Protein AF-A0A441UQX4-F1 (afdb_monomer_lite)

Secondary structure (DSSP, 8-state):
-EEEEETTEEEEE-TT--B-GGG-HHHHHHHHTSS-SEEEEEEEEE-B-TTS-B-HHHHHHHHSTT--GGG-EEEEEEEEEETTEE-TTS-SSPP-

Foldseek 3Di:
DKWKDAQLFIFDADPVGDTCCVLQVQVSVVVSPDPFNIWIWDWDKFAADPVRDTDPVLSVQQSDDVHVSNRIDTDTDATQDTNHDGCVPPDRDDDD

Sequence (96 aa):
MGVYLDKGKVKVLTRNLHDWTDRFPTIVKAVAELDAVGAMIDGEAFVADEKGLSHFSSLQQALGRGGRRHDIMLAVLDLLKFNGEDLRDRPLMADL

Radius of gyration: 14.22 Å; chains: 1; bounding box: 38×27×37 Å

pLDDT: mean 95.39, std 5.41, range [55.09, 98.69]

Structure (mmCIF, N/CA/C/O backbone):
data_AF-A0A441UQX4-F1
#
_entry.id   AF-A0A441UQX4-F1
#
loop_
_atom_site.group_PDB
_atom_site.id
_atom_site.type_symbol
_atom_site.label_atom_id
_atom_site.label_alt_id
_atom_site.label_comp_id
_atom_site.lab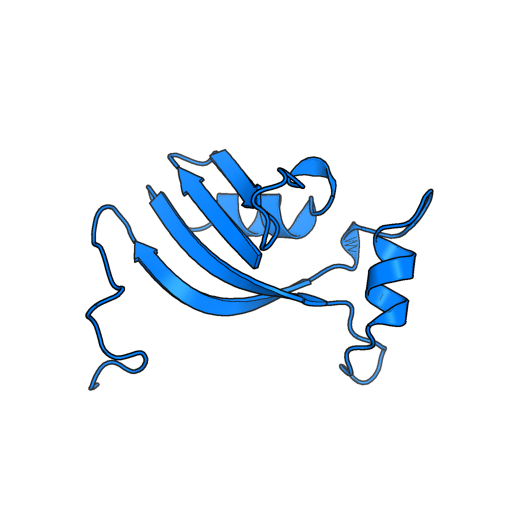el_asym_id
_atom_site.label_entity_id
_atom_site.label_seq_id
_atom_site.pdbx_PDB_ins_code
_atom_site.Cartn_x
_atom_site.Cartn_y
_atom_site.Cartn_z
_atom_site.occupancy
_atom_site.B_iso_or_equiv
_atom_site.auth_seq_id
_atom_site.auth_comp_id
_atom_site.auth_asym_id
_atom_site.auth_atom_id
_atom_site.pdbx_PDB_model_num
ATOM 1 N N . MET A 1 1 ? 2.854 -6.119 1.066 1.00 93.44 1 MET A N 1
ATOM 2 C CA . MET A 1 1 ? 3.201 -4.677 0.984 1.00 93.44 1 MET A CA 1
ATOM 3 C C . MET A 1 1 ? 2.069 -3.924 1.639 1.00 93.44 1 MET A C 1
ATOM 5 O O . MET A 1 1 ? 0.931 -4.138 1.253 1.00 93.44 1 MET A O 1
ATOM 9 N N . GLY A 1 2 ? 2.368 -3.072 2.620 1.00 98.06 2 GLY A N 1
ATOM 10 C CA . GLY A 1 2 ? 1.328 -2.351 3.350 1.00 98.06 2 GLY A CA 1
ATOM 11 C C . GLY A 1 2 ? 0.915 -1.084 2.612 1.00 98.06 2 GLY A C 1
ATOM 12 O O . GLY A 1 2 ? 1.769 -0.249 2.312 1.00 98.06 2 GLY A O 1
ATOM 13 N N . VAL A 1 3 ? -0.378 -0.919 2.348 1.00 98.62 3 VAL A N 1
ATOM 14 C CA . VAL A 1 3 ? -0.950 0.316 1.807 1.00 98.62 3 VAL A CA 1
ATOM 15 C C . VAL A 1 3 ? -1.897 0.919 2.833 1.00 98.62 3 VAL A C 1
ATOM 17 O O . VAL A 1 3 ? -2.809 0.261 3.325 1.00 98.62 3 VAL A O 1
ATOM 20 N N . TYR A 1 4 ? -1.652 2.176 3.179 1.00 98.50 4 TYR A N 1
ATOM 21 C CA . TYR A 1 4 ? -2.328 2.869 4.267 1.00 98.50 4 TYR A CA 1
ATOM 22 C C . TYR A 1 4 ? -3.060 4.069 3.701 1.00 98.50 4 TYR A C 1
ATOM 24 O O . TYR A 1 4 ? -2.420 4.938 3.114 1.00 98.50 4 TYR A O 1
ATOM 32 N N . LEU A 1 5 ? -4.370 4.119 3.902 1.00 98.69 5 LEU A N 1
ATOM 33 C CA . LEU A 1 5 ? -5.214 5.265 3.595 1.00 98.69 5 LEU A CA 1
ATOM 34 C C . LEU A 1 5 ? -5.584 5.970 4.900 1.00 98.69 5 LEU A C 1
ATOM 36 O O . LEU A 1 5 ? -6.057 5.330 5.838 1.00 98.69 5 LEU A O 1
ATOM 40 N N . ASP A 1 6 ? -5.405 7.285 4.936 1.00 98.06 6 ASP A N 1
ATOM 41 C CA . ASP A 1 6 ? -5.916 8.165 5.987 1.00 98.06 6 ASP A CA 1
ATOM 42 C C . ASP A 1 6 ? -6.401 9.470 5.352 1.00 98.06 6 ASP A C 1
ATOM 44 O O . ASP A 1 6 ? -5.605 10.261 4.841 1.00 98.06 6 ASP A O 1
ATOM 48 N N . LYS A 1 7 ? -7.720 9.686 5.349 1.00 96.19 7 LYS A N 1
ATOM 49 C CA . LYS A 1 7 ? -8.380 10.910 4.861 1.00 96.19 7 LYS A CA 1
ATOM 50 C C . LYS A 1 7 ? -7.884 11.341 3.473 1.00 96.19 7 LYS A C 1
ATOM 52 O O . LYS A 1 7 ? -7.461 12.481 3.277 1.00 96.19 7 LYS A O 1
ATOM 57 N N . GLY A 1 8 ? -7.883 10.403 2.524 1.00 95.12 8 GLY A N 1
ATOM 58 C CA . GLY A 1 8 ? -7.442 10.625 1.141 1.00 95.12 8 GLY A CA 1
ATOM 59 C C . GLY A 1 8 ? -5.922 10.659 0.936 1.00 95.12 8 GLY A C 1
ATOM 60 O O . GLY A 1 8 ? -5.463 10.777 -0.198 1.00 95.12 8 GLY A O 1
ATOM 61 N N . LYS A 1 9 ? -5.112 10.547 1.998 1.00 97.94 9 LYS A N 1
ATOM 62 C CA . LYS A 1 9 ? -3.652 10.422 1.891 1.00 97.94 9 LYS A CA 1
ATOM 63 C C . LYS A 1 9 ? -3.261 8.957 1.916 1.00 97.94 9 LYS A C 1
ATOM 65 O O . LYS A 1 9 ? -3.655 8.231 2.825 1.00 97.94 9 LYS A O 1
ATOM 70 N N . VAL A 1 10 ? -2.442 8.550 0.951 1.00 98.69 10 VAL A N 1
ATOM 71 C CA . VAL A 1 10 ? -1.978 7.168 0.830 1.00 98.69 10 VAL A CA 1
ATOM 72 C C . VAL A 1 10 ? -0.486 7.077 1.111 1.00 98.69 10 VAL A C 1
ATOM 74 O O . VAL A 1 10 ? 0.289 7.904 0.633 1.00 98.69 10 VAL A O 1
ATOM 77 N N . LYS A 1 11 ? -0.086 6.049 1.862 1.00 98.56 11 LYS A N 1
ATOM 78 C CA . LYS A 1 11 ? 1.305 5.603 1.972 1.00 98.56 11 LYS A CA 1
ATOM 79 C C . LYS A 1 11 ? 1.447 4.164 1.521 1.00 98.56 11 LYS A C 1
ATOM 81 O O . LYS A 1 11 ? 0.604 3.332 1.845 1.00 98.56 11 LYS A O 1
ATOM 86 N N . VAL A 1 12 ? 2.548 3.866 0.843 1.00 98.62 12 VAL A N 1
ATOM 87 C CA . VAL A 1 12 ? 2.915 2.502 0.451 1.00 98.62 12 VAL A CA 1
ATOM 88 C C . VAL A 1 12 ? 4.222 2.132 1.138 1.00 98.62 12 VAL A C 1
ATOM 90 O O . VAL A 1 12 ? 5.262 2.726 0.857 1.00 98.62 12 VAL A O 1
ATOM 93 N N . LEU A 1 13 ? 4.178 1.158 2.046 1.00 98.44 13 LEU A N 1
ATOM 94 C CA . LEU A 1 13 ? 5.330 0.715 2.823 1.00 98.44 13 LEU A CA 1
ATOM 95 C C . LEU A 1 13 ? 5.748 -0.701 2.430 1.00 98.44 13 LEU A C 1
ATOM 97 O O . LEU A 1 13 ? 4.942 -1.635 2.383 1.00 98.44 13 LEU A O 1
ATOM 101 N N . THR A 1 14 ? 7.047 -0.880 2.204 1.00 95.75 14 THR A N 1
ATOM 102 C CA . THR A 1 14 ? 7.639 -2.217 2.043 1.00 95.75 14 THR A CA 1
ATOM 103 C C . THR A 1 14 ? 7.515 -3.045 3.327 1.00 95.75 14 THR A C 1
ATOM 105 O O . THR A 1 14 ? 7.229 -2.518 4.402 1.00 95.75 14 THR A O 1
ATOM 108 N N . ARG A 1 15 ? 7.819 -4.348 3.246 1.00 92.88 15 ARG A N 1
ATOM 109 C CA . ARG A 1 15 ? 7.858 -5.245 4.418 1.00 92.88 15 ARG A CA 1
ATOM 110 C 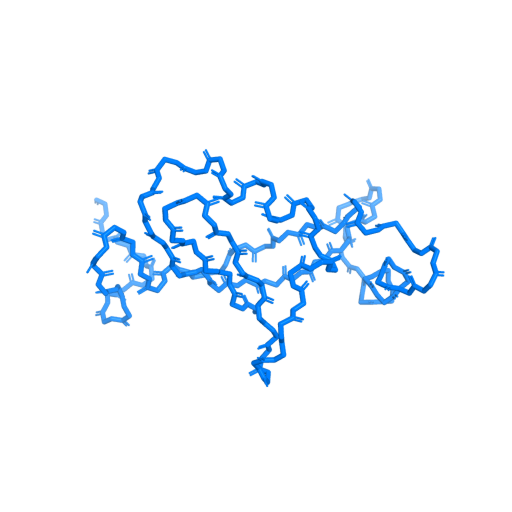C . ARG A 1 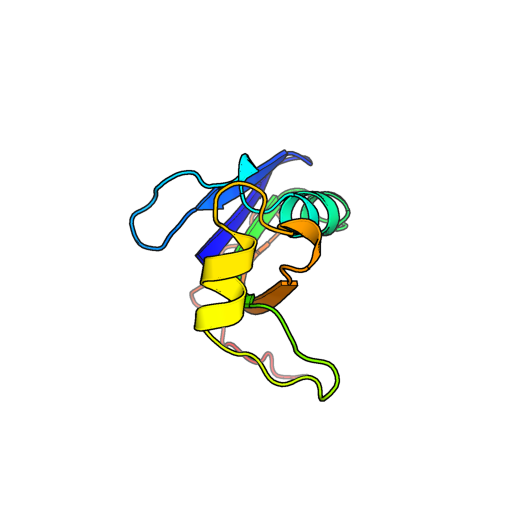15 ? 8.764 -4.732 5.547 1.00 92.88 15 ARG A C 1
ATOM 112 O O . ARG A 1 15 ? 8.463 -4.958 6.711 1.00 92.88 15 ARG A O 1
ATOM 119 N N . ASN A 1 16 ? 9.833 -4.012 5.202 1.00 95.44 16 ASN A N 1
ATOM 120 C CA . ASN A 1 16 ? 10.778 -3.423 6.157 1.00 95.44 16 ASN A CA 1
ATOM 121 C C . ASN A 1 16 ? 10.463 -1.947 6.471 1.00 95.44 16 ASN A C 1
ATOM 123 O O . ASN A 1 16 ? 11.343 -1.211 6.903 1.00 95.44 16 ASN A O 1
ATOM 127 N N . LEU A 1 17 ? 9.225 -1.503 6.226 1.00 95.00 17 LEU A N 1
ATOM 128 C CA . LEU A 1 17 ? 8.706 -0.167 6.547 1.00 95.00 17 LEU A CA 1
ATOM 129 C C . LEU A 1 17 ? 9.359 1.012 5.806 1.00 95.00 17 LEU A C 1
ATOM 131 O O . LEU A 1 17 ? 9.127 2.165 6.163 1.00 95.00 17 LEU A O 1
ATOM 135 N N . HIS A 1 18 ? 10.123 0.766 4.738 1.00 97.62 18 HIS A N 1
ATOM 136 C CA . HIS A 1 18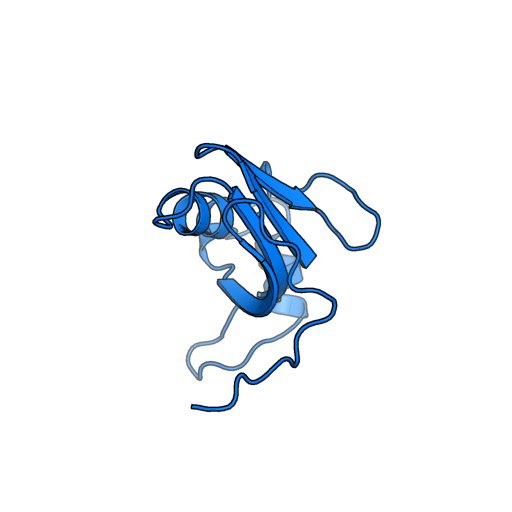 ? 10.544 1.849 3.847 1.00 97.62 18 HIS A CA 1
ATOM 137 C C . HIS A 1 18 ? 9.341 2.441 3.109 1.00 97.62 18 HIS A C 1
ATOM 139 O O . HIS A 1 18 ? 8.580 1.690 2.492 1.00 97.62 18 HIS A O 1
ATOM 145 N N . ASP A 1 19 ? 9.227 3.769 3.133 1.00 98.12 19 ASP A N 1
ATOM 146 C CA . ASP A 1 19 ? 8.213 4.519 2.394 1.00 98.12 19 ASP A CA 1
ATOM 147 C C . ASP A 1 19 ? 8.556 4.553 0.902 1.00 98.12 19 ASP A C 1
ATOM 149 O O . ASP A 1 19 ? 9.545 5.154 0.477 1.00 98.12 19 ASP A O 1
ATOM 153 N N . TRP A 1 20 ? 7.757 3.840 0.115 1.00 97.62 20 TRP A N 1
ATOM 154 C CA . TRP A 1 20 ? 7.876 3.719 -1.334 1.00 97.62 20 TRP A CA 1
ATOM 155 C C . TRP A 1 20 ? 6.676 4.347 -2.049 1.00 97.62 20 TRP A C 1
ATOM 157 O O . TRP A 1 20 ? 6.415 4.017 -3.203 1.00 97.62 20 TRP A O 1
ATOM 167 N N . THR A 1 21 ? 5.964 5.274 -1.410 1.00 98.31 21 THR A N 1
ATOM 168 C CA . THR A 1 21 ? 4.764 5.918 -1.972 1.00 98.31 21 THR A CA 1
ATOM 169 C C . THR A 1 21 ? 5.002 6.453 -3.394 1.00 98.31 21 THR A C 1
ATOM 171 O O . THR A 1 21 ? 4.278 6.093 -4.322 1.00 98.31 21 THR A O 1
ATOM 174 N N . ASP A 1 22 ? 6.107 7.169 -3.627 1.00 96.75 22 ASP A N 1
ATOM 175 C CA . ASP A 1 22 ? 6.462 7.730 -4.947 1.00 96.75 22 ASP A CA 1
ATOM 176 C C . ASP A 1 22 ? 6.864 6.680 -6.006 1.00 96.75 22 ASP A C 1
ATOM 178 O O . ASP A 1 22 ? 7.076 6.989 -7.187 1.00 96.75 22 ASP A O 1
ATOM 182 N N . ARG A 1 23 ? 7.052 5.420 -5.600 1.00 96.62 23 ARG A N 1
ATOM 183 C CA . ARG A 1 23 ? 7.365 4.309 -6.509 1.00 96.62 23 ARG A CA 1
ATOM 184 C C . ARG A 1 23 ? 6.109 3.669 -7.101 1.00 96.62 23 ARG A C 1
ATOM 186 O O . ARG A 1 23 ? 6.235 3.014 -8.131 1.00 96.62 23 ARG A O 1
ATOM 193 N N . PHE A 1 24 ? 4.935 3.894 -6.509 1.00 97.94 24 PHE A N 1
ATOM 194 C CA . PHE A 1 24 ? 3.684 3.221 -6.874 1.00 97.94 24 PHE A CA 1
ATOM 195 C C . PHE A 1 24 ? 2.527 4.205 -7.135 1.00 97.94 24 PHE A C 1
ATOM 197 O O . PHE A 1 24 ? 1.488 4.137 -6.475 1.00 97.94 24 PHE A O 1
ATOM 204 N N . PRO A 1 25 ? 2.669 5.129 -8.102 1.00 97.12 25 PRO A N 1
ATOM 205 C CA . PRO A 1 25 ? 1.706 6.213 -8.312 1.00 97.12 25 PRO A CA 1
ATOM 206 C C . PRO A 1 25 ? 0.294 5.731 -8.681 1.00 97.12 25 PRO A C 1
ATOM 208 O O . PRO A 1 25 ? -0.689 6.360 -8.297 1.00 97.12 25 PRO A O 1
ATOM 211 N N . THR A 1 26 ? 0.169 4.611 -9.396 1.00 97.25 26 THR A N 1
ATOM 212 C CA . THR A 1 26 ? -1.127 4.017 -9.764 1.00 97.25 26 THR A CA 1
ATOM 213 C C . THR A 1 26 ? -1.855 3.431 -8.565 1.00 97.25 26 THR A C 1
ATOM 215 O O . THR A 1 26 ? -3.046 3.679 -8.404 1.00 97.25 26 THR A O 1
ATOM 218 N N . ILE A 1 27 ? -1.135 2.726 -7.687 1.00 98.19 27 ILE A N 1
ATOM 219 C CA . ILE A 1 27 ? -1.677 2.190 -6.431 1.00 98.19 27 ILE A CA 1
ATOM 220 C C . ILE A 1 27 ? -2.126 3.340 -5.524 1.00 98.19 27 ILE A C 1
ATOM 222 O O . ILE A 1 27 ? -3.234 3.308 -4.998 1.00 98.19 27 ILE A O 1
ATOM 226 N N . VAL A 1 28 ? -1.295 4.379 -5.384 1.00 98.56 28 VAL A N 1
ATOM 227 C CA . VAL A 1 28 ? -1.618 5.581 -4.598 1.00 98.56 28 VAL A CA 1
ATOM 228 C C . VAL A 1 28 ? -2.908 6.229 -5.087 1.00 98.56 28 VAL A C 1
ATOM 230 O O . VAL A 1 28 ? -3.793 6.497 -4.279 1.00 98.56 28 VAL A O 1
ATOM 233 N N . LYS A 1 29 ? -3.035 6.442 -6.402 1.00 98.00 29 LYS A N 1
ATOM 234 C CA . LYS A 1 29 ? -4.239 7.032 -6.988 1.00 98.00 29 LYS A CA 1
ATOM 235 C C . LYS A 1 29 ? -5.473 6.160 -6.741 1.00 98.00 29 LYS A C 1
ATOM 237 O O . LYS A 1 29 ? -6.463 6.666 -6.232 1.00 98.00 29 LYS A O 1
ATOM 242 N N . ALA A 1 30 ? -5.397 4.868 -7.058 1.00 97.50 30 ALA A N 1
ATOM 243 C CA . ALA A 1 30 ? -6.532 3.957 -6.926 1.00 97.50 30 ALA A CA 1
ATOM 244 C C . ALA A 1 30 ? -7.021 3.841 -5.473 1.00 97.50 30 ALA A C 1
ATOM 246 O O . ALA A 1 30 ? -8.219 3.861 -5.219 1.00 97.50 30 ALA A O 1
ATOM 247 N N . VAL A 1 31 ? -6.102 3.765 -4.505 1.00 98.12 31 VAL A N 1
ATOM 248 C CA . VAL A 1 31 ? -6.469 3.663 -3.085 1.00 98.12 31 VAL A CA 1
ATOM 249 C C . VAL A 1 31 ? -7.018 4.982 -2.537 1.00 98.12 31 VAL A C 1
ATOM 251 O O . VAL A 1 31 ? -7.900 4.958 -1.685 1.00 98.12 31 VAL A O 1
ATOM 254 N N . ALA A 1 32 ? -6.553 6.132 -3.034 1.00 97.94 32 ALA A N 1
ATOM 255 C CA . ALA A 1 32 ? -7.092 7.436 -2.643 1.00 97.94 32 ALA A CA 1
ATOM 256 C C . ALA A 1 32 ? -8.544 7.660 -3.114 1.00 97.94 32 ALA A C 1
ATOM 258 O O . ALA A 1 32 ? -9.230 8.511 -2.554 1.00 97.94 32 ALA A O 1
ATOM 259 N N . GLU A 1 33 ? -8.998 6.913 -4.126 1.00 96.81 33 GLU A N 1
ATOM 260 C CA . GLU A 1 33 ? -10.358 6.965 -4.681 1.00 96.81 33 GLU A CA 1
ATOM 261 C C . GLU A 1 33 ? -11.340 6.006 -3.978 1.00 96.81 33 GLU A C 1
ATOM 263 O O . GLU A 1 33 ? -12.530 6.019 -4.290 1.00 96.81 33 GLU A O 1
ATOM 268 N N . LEU A 1 34 ? -10.875 5.179 -3.032 1.00 96.06 34 LEU A N 1
ATOM 269 C CA . LEU A 1 34 ? -11.760 4.308 -2.254 1.00 96.06 34 LEU A CA 1
ATOM 270 C C . LEU A 1 34 ? -12.722 5.135 -1.394 1.00 96.06 34 LEU A C 1
ATOM 272 O O . LEU A 1 34 ? -12.321 6.116 -0.767 1.00 96.06 34 LEU A O 1
ATOM 276 N N . ASP A 1 35 ? -13.972 4.677 -1.292 1.00 95.94 35 ASP A N 1
ATOM 277 C CA . ASP A 1 35 ? -14.970 5.230 -0.368 1.00 95.94 35 ASP A CA 1
ATOM 278 C C . ASP A 1 35 ? -14.685 4.781 1.077 1.00 95.94 35 ASP A C 1
ATOM 280 O O . ASP A 1 35 ? -15.371 3.951 1.675 1.00 95.94 35 ASP A O 1
ATOM 284 N N . ALA A 1 36 ? -13.568 5.270 1.612 1.00 96.62 36 ALA A N 1
ATOM 285 C CA . ALA A 1 36 ? -13.085 4.965 2.944 1.00 96.62 36 ALA A CA 1
ATOM 286 C C . ALA A 1 36 ? -12.369 6.178 3.542 1.00 96.62 36 ALA A C 1
ATOM 288 O O . ALA A 1 36 ? -11.544 6.837 2.910 1.00 96.62 36 ALA A O 1
ATOM 289 N N . VAL A 1 37 ? -12.648 6.453 4.814 1.00 95.19 37 VAL A N 1
ATOM 290 C CA . VAL A 1 37 ? -11.947 7.481 5.591 1.00 95.19 37 VAL A CA 1
ATOM 291 C C . VAL A 1 37 ? -10.571 6.976 6.022 1.00 95.19 37 VAL A C 1
ATOM 293 O O . VAL A 1 37 ? -9.634 7.767 6.123 1.00 95.19 37 VAL A O 1
ATOM 296 N N . GLY A 1 38 ? -10.422 5.667 6.242 1.00 98.12 38 GLY A N 1
ATOM 297 C CA . GLY A 1 38 ? -9.122 5.060 6.499 1.00 98.12 38 GLY A CA 1
ATOM 298 C C . GLY A 1 38 ? -9.103 3.556 6.264 1.00 98.12 38 GLY A C 1
ATOM 299 O O . GLY A 1 38 ? -10.094 2.872 6.506 1.00 98.12 38 GLY A O 1
ATOM 300 N N . ALA A 1 39 ? -7.967 3.038 5.803 1.00 98.44 39 ALA A N 1
ATOM 301 C CA . ALA A 1 39 ? -7.778 1.614 5.546 1.00 98.44 39 ALA A CA 1
ATOM 302 C C . ALA A 1 39 ? -6.316 1.191 5.740 1.00 98.44 39 ALA A C 1
ATOM 304 O O . ALA A 1 39 ? -5.396 1.980 5.514 1.00 98.44 39 ALA A O 1
ATOM 305 N N . MET A 1 40 ? -6.104 -0.065 6.130 1.00 98.25 40 MET A N 1
ATOM 306 C CA . MET A 1 40 ? -4.796 -0.724 6.103 1.00 98.25 40 MET A CA 1
ATOM 307 C C . MET A 1 40 ? -4.924 -2.007 5.294 1.00 98.25 40 MET A C 1
ATOM 309 O O . MET A 1 40 ? -5.582 -2.949 5.723 1.00 98.25 40 MET A O 1
ATOM 313 N N . ILE A 1 41 ? -4.307 -2.013 4.121 1.00 98.44 41 ILE A N 1
ATOM 314 C CA . ILE A 1 41 ? -4.401 -3.071 3.120 1.00 98.44 41 ILE A CA 1
ATOM 315 C C . ILE A 1 41 ? -3.051 -3.781 3.056 1.00 98.44 41 ILE A C 1
ATOM 317 O O . ILE A 1 41 ? -2.015 -3.113 3.006 1.00 98.44 41 ILE A O 1
ATOM 321 N N . ASP A 1 42 ? -3.049 -5.111 3.025 1.00 98.06 42 ASP A N 1
ATOM 322 C CA . ASP A 1 42 ? -1.873 -5.886 2.628 1.00 98.06 42 ASP A CA 1
ATOM 323 C C . ASP A 1 42 ? -2.080 -6.481 1.233 1.00 98.06 42 ASP A C 1
ATOM 325 O O . ASP A 1 42 ? -3.162 -6.947 0.869 1.00 98.06 42 ASP A O 1
ATOM 329 N N . GLY A 1 43 ? -1.029 -6.440 0.424 1.00 97.12 43 GLY A N 1
ATOM 330 C CA . GLY A 1 43 ? -1.070 -6.937 -0.944 1.00 97.12 43 GLY A CA 1
ATOM 331 C C . GLY A 1 43 ? 0.300 -7.083 -1.586 1.00 97.12 43 GLY A C 1
ATOM 332 O O . GLY A 1 43 ? 1.311 -6.643 -1.042 1.00 97.12 43 GLY A O 1
ATOM 333 N N . GLU A 1 44 ? 0.340 -7.675 -2.771 1.00 96.75 44 GLU A N 1
ATOM 334 C CA . GLU A 1 44 ? 1.567 -7.889 -3.538 1.00 96.75 44 GLU A CA 1
ATOM 335 C C . GLU A 1 44 ? 1.574 -7.009 -4.790 1.00 96.75 44 GLU A C 1
ATOM 337 O O . GLU A 1 44 ? 0.619 -7.007 -5.570 1.00 96.75 44 GLU A O 1
ATOM 342 N N . ALA A 1 45 ? 2.645 -6.236 -4.987 1.00 96.56 45 ALA A N 1
ATOM 343 C CA . ALA A 1 45 ? 2.822 -5.478 -6.221 1.00 96.56 45 ALA A CA 1
ATOM 344 C C . ALA A 1 45 ? 3.285 -6.405 -7.341 1.00 96.56 45 ALA A C 1
ATOM 346 O O . ALA A 1 45 ? 4.189 -7.213 -7.146 1.00 96.56 45 ALA A O 1
ATOM 347 N N . PHE A 1 46 ? 2.726 -6.250 -8.535 1.00 96.88 46 PHE A N 1
ATOM 348 C CA . PHE A 1 46 ? 3.133 -7.038 -9.691 1.00 96.88 46 PHE A CA 1
ATOM 349 C C . PHE A 1 46 ? 2.948 -6.265 -10.996 1.00 96.88 46 PHE A C 1
ATOM 351 O O . PHE A 1 46 ? 2.289 -5.230 -11.043 1.00 96.88 46 PHE A O 1
ATOM 358 N N . VAL A 1 47 ? 3.547 -6.787 -12.063 1.00 96.88 47 VAL A N 1
ATOM 359 C CA . VAL A 1 47 ? 3.284 -6.381 -13.447 1.00 96.88 47 VAL A CA 1
ATOM 360 C C . VAL A 1 47 ? 2.851 -7.638 -14.188 1.00 96.88 47 VAL A C 1
ATOM 362 O O . VAL A 1 47 ? 3.555 -8.649 -14.114 1.00 96.88 47 VAL A O 1
ATOM 365 N N . ALA A 1 48 ? 1.703 -7.586 -14.858 1.00 94.44 48 ALA A N 1
ATOM 366 C CA . ALA A 1 48 ? 1.223 -8.668 -15.711 1.00 94.44 48 ALA A CA 1
ATOM 367 C C . ALA A 1 48 ? 1.764 -8.528 -17.140 1.00 94.44 48 ALA A C 1
ATOM 369 O O . ALA A 1 48 ? 1.894 -7.418 -17.655 1.00 94.44 48 ALA A O 1
ATOM 370 N N . ASP A 1 49 ? 2.065 -9.656 -17.780 1.00 92.81 49 ASP A N 1
ATOM 371 C CA . ASP A 1 49 ? 2.274 -9.722 -19.226 1.00 92.81 49 ASP A CA 1
ATOM 372 C C . ASP A 1 49 ? 0.937 -9.762 -19.996 1.00 92.81 49 ASP A C 1
ATOM 374 O O . ASP A 1 49 ? -0.148 -9.740 -19.414 1.00 92.81 49 ASP A O 1
ATOM 378 N N . GLU A 1 50 ? 1.005 -9.844 -21.326 1.00 93.19 50 GLU A N 1
ATOM 379 C CA . GLU A 1 50 ? -0.174 -9.890 -22.209 1.00 93.19 50 GLU A CA 1
ATOM 380 C C . GLU A 1 50 ? -1.090 -11.102 -21.961 1.00 93.19 50 GLU A C 1
ATOM 382 O O . GLU A 1 50 ? -2.245 -11.103 -22.383 1.00 93.19 50 GLU A O 1
ATOM 387 N N . LYS A 1 51 ? -0.594 -12.139 -21.274 1.00 94.25 51 LYS A N 1
ATOM 388 C CA . LYS A 1 51 ? -1.359 -13.331 -20.886 1.00 94.25 51 LYS A CA 1
ATO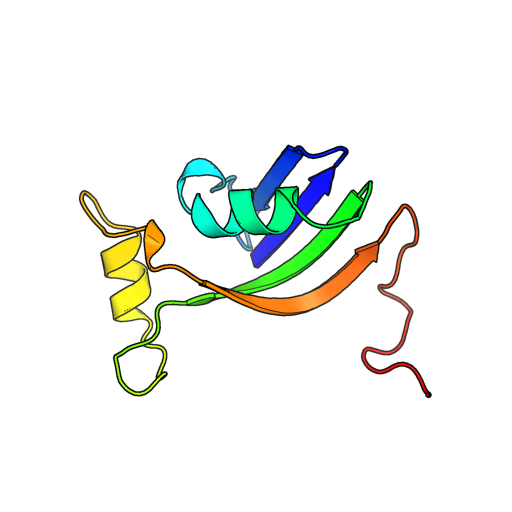M 389 C C . LYS A 1 51 ? -1.880 -13.247 -19.449 1.00 94.25 51 LYS A C 1
ATOM 391 O O . LYS A 1 51 ? -2.479 -14.208 -18.971 1.00 94.25 51 LYS A O 1
ATOM 396 N N . GLY A 1 52 ? -1.651 -12.130 -18.759 1.00 89.81 52 GLY A N 1
ATOM 397 C CA . GLY A 1 52 ? -2.038 -11.926 -17.366 1.00 89.81 52 GLY A CA 1
ATOM 398 C C . GLY A 1 52 ? -1.085 -12.563 -16.351 1.00 89.81 52 GLY A C 1
ATOM 399 O O . GLY A 1 52 ? -1.408 -12.590 -15.165 1.00 89.81 52 GLY A O 1
ATOM 400 N N . LEU A 1 53 ? 0.071 -13.087 -16.776 1.00 93.56 53 LEU A N 1
ATOM 401 C CA . LEU A 1 53 ? 1.021 -13.735 -15.872 1.00 93.56 53 LEU A CA 1
ATOM 402 C C . LEU A 1 53 ? 1.966 -12.708 -15.254 1.00 93.56 53 LEU A C 1
ATOM 404 O O . LEU A 1 53 ? 2.499 -11.834 -15.939 1.00 93.56 53 LEU A O 1
ATOM 408 N N . SER A 1 54 ? 2.194 -12.830 -13.948 1.00 94.62 54 SER A N 1
ATOM 409 C CA . SER A 1 54 ? 3.140 -11.982 -13.235 1.00 94.62 54 SER A CA 1
ATOM 410 C C . SER A 1 54 ? 4.555 -12.556 -13.296 1.00 94.62 54 SER A C 1
ATOM 412 O O . SER A 1 54 ? 4.780 -13.748 -13.093 1.00 94.62 54 SER A O 1
ATOM 414 N N . HIS A 1 55 ? 5.533 -11.680 -13.536 1.00 93.31 55 HIS A N 1
ATOM 415 C CA . HIS A 1 55 ? 6.955 -12.029 -13.503 1.00 93.31 55 HIS A CA 1
ATOM 416 C C . HIS A 1 55 ? 7.698 -11.067 -12.582 1.00 93.31 55 HIS A C 1
ATOM 418 O O . HIS A 1 55 ? 7.614 -9.847 -12.740 1.00 93.31 55 HIS A O 1
ATOM 424 N N . PHE A 1 56 ? 8.475 -11.603 -11.639 1.00 92.94 56 PHE A N 1
ATOM 425 C CA . PHE A 1 56 ? 9.217 -10.781 -10.677 1.00 92.94 56 PHE A CA 1
ATOM 426 C C . PHE A 1 56 ? 10.206 -9.819 -11.361 1.00 92.94 56 PHE A C 1
ATOM 428 O O . PHE A 1 56 ? 10.331 -8.657 -10.972 1.00 92.94 56 PHE A O 1
ATOM 435 N N . SER A 1 57 ? 10.860 -10.269 -12.434 1.00 95.81 57 SER A N 1
ATOM 436 C CA . SER A 1 57 ? 11.777 -9.446 -13.230 1.00 95.81 57 SER A CA 1
ATOM 437 C C . SER A 1 57 ? 11.085 -8.240 -13.876 1.00 95.81 57 SER A C 1
ATOM 439 O O . SER A 1 57 ? 11.686 -7.167 -13.954 1.00 95.81 57 SER A O 1
ATOM 441 N N . SER A 1 58 ? 9.821 -8.372 -14.289 1.00 96.69 58 SER A N 1
ATOM 442 C CA . SER A 1 58 ? 9.031 -7.270 -14.852 1.00 96.69 58 SER A CA 1
ATOM 443 C C . SER A 1 58 ? 8.778 -6.177 -13.816 1.00 96.69 58 SER A C 1
ATOM 445 O O . SER A 1 58 ? 8.937 -4.994 -14.120 1.00 96.69 58 SER A O 1
ATOM 447 N N . LEU A 1 59 ? 8.475 -6.553 -12.568 1.00 96.69 59 LEU A N 1
ATOM 448 C CA . LEU A 1 59 ? 8.344 -5.592 -11.469 1.00 96.69 59 LEU A CA 1
ATOM 449 C C . LEU A 1 59 ? 9.668 -4.858 -11.204 1.00 96.69 59 LEU A C 1
ATOM 451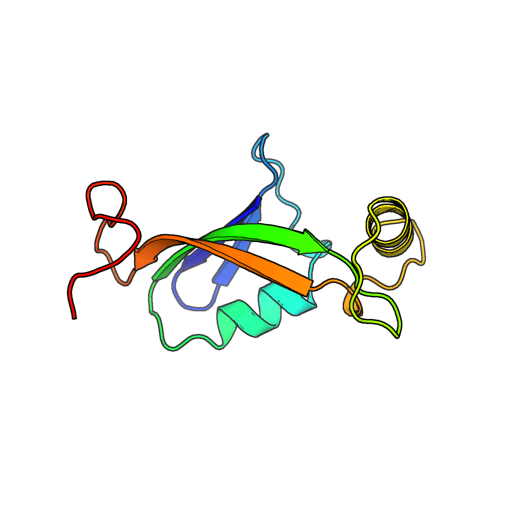 O O . LEU A 1 59 ? 9.679 -3.634 -11.064 1.00 96.69 59 LEU A O 1
ATOM 455 N N . GLN A 1 60 ? 10.794 -5.579 -11.175 1.00 96.56 60 GLN A N 1
ATOM 456 C CA . GLN A 1 60 ? 12.112 -4.961 -10.986 1.00 96.56 60 GLN A CA 1
ATOM 457 C C . GLN A 1 60 ? 12.435 -3.947 -12.093 1.00 96.56 60 GLN A C 1
ATOM 459 O O . GLN A 1 60 ? 12.920 -2.851 -11.802 1.00 96.56 60 GLN A O 1
ATOM 464 N N . GLN A 1 61 ? 12.127 -4.278 -13.352 1.00 96.94 61 GLN A N 1
ATOM 465 C CA . GLN A 1 61 ? 12.301 -3.368 -14.486 1.00 96.94 61 GLN A CA 1
ATOM 466 C C . GLN A 1 61 ? 11.397 -2.134 -14.376 1.00 96.94 61 GLN A C 1
ATOM 468 O O . GLN A 1 61 ? 11.869 -1.015 -14.577 1.00 96.94 61 GLN A O 1
ATOM 473 N N . ALA A 1 62 ? 10.126 -2.311 -14.004 1.00 97.12 62 ALA A N 1
ATOM 474 C CA . ALA A 1 62 ? 9.183 -1.207 -13.827 1.00 97.12 62 ALA A CA 1
ATOM 475 C C . ALA A 1 62 ? 9.605 -0.238 -12.706 1.00 97.12 62 ALA A C 1
ATOM 477 O O . ALA A 1 62 ? 9.444 0.976 -12.843 1.00 97.12 62 ALA A O 1
ATOM 478 N N . LEU A 1 63 ? 10.194 -0.750 -11.620 1.00 96.25 63 LEU A N 1
ATOM 479 C CA . LEU A 1 63 ? 10.704 0.054 -10.502 1.00 96.25 63 LEU A CA 1
ATOM 480 C C . LEU A 1 63 ? 12.041 0.755 -10.800 1.00 96.25 63 LEU A C 1
ATOM 482 O O . LEU A 1 63 ? 12.356 1.770 -10.163 1.00 96.25 63 LEU A O 1
ATOM 486 N N . GLY A 1 64 ? 12.815 0.223 -11.750 1.00 95.88 64 GLY A N 1
ATOM 487 C CA . GLY A 1 64 ? 14.131 0.716 -12.150 1.00 95.88 64 GLY A CA 1
ATOM 488 C C . GLY A 1 64 ? 14.138 2.149 -12.701 1.00 95.88 64 GLY A C 1
ATOM 489 O O . GLY A 1 64 ? 13.107 2.791 -12.917 1.00 95.88 64 GLY A O 1
ATOM 490 N N . ARG A 1 65 ? 15.340 2.693 -12.929 1.00 94.12 65 ARG A N 1
ATOM 491 C CA . ARG A 1 65 ? 15.511 4.039 -13.501 1.00 94.12 65 ARG A CA 1
ATOM 492 C C . ARG A 1 65 ? 14.937 4.074 -14.922 1.00 94.12 65 ARG A C 1
ATOM 494 O O . ARG A 1 65 ? 15.383 3.319 -15.773 1.00 94.12 65 ARG A O 1
ATOM 501 N N . GLY A 1 66 ? 13.979 4.970 -15.168 1.00 92.06 66 GLY A N 1
ATOM 502 C CA . GLY A 1 66 ? 13.267 5.048 -16.452 1.00 92.06 66 GLY A CA 1
ATOM 503 C C . GLY A 1 66 ? 12.225 3.941 -16.667 1.00 92.06 66 GLY A C 1
ATOM 504 O O . GLY A 1 66 ? 11.680 3.840 -17.761 1.00 92.06 66 GLY A O 1
ATOM 505 N N . GLY A 1 67 ? 11.947 3.122 -15.647 1.00 94.31 67 GLY A N 1
ATOM 506 C CA . GLY A 1 67 ? 10.943 2.065 -15.703 1.00 94.31 67 GLY A CA 1
ATOM 507 C C . GLY A 1 67 ? 9.506 2.593 -15.746 1.00 94.31 67 GLY A C 1
ATOM 508 O O . GLY A 1 67 ? 9.210 3.729 -15.360 1.00 94.31 67 GLY A O 1
ATOM 509 N N . ARG A 1 68 ? 8.587 1.742 -16.207 1.00 95.06 68 ARG A N 1
ATOM 510 C CA . ARG A 1 68 ? 7.160 2.055 -16.347 1.00 95.06 68 ARG A CA 1
ATOM 511 C C . ARG A 1 68 ? 6.392 1.748 -15.063 1.00 95.06 68 ARG A C 1
ATOM 513 O O . ARG A 1 68 ? 5.652 0.779 -14.972 1.00 95.06 68 ARG A O 1
ATOM 520 N N . ARG A 1 69 ? 6.552 2.600 -14.047 1.00 96.19 69 ARG A N 1
ATOM 521 C CA . ARG A 1 69 ? 5.870 2.440 -12.742 1.00 96.19 69 ARG A CA 1
ATOM 522 C C . ARG A 1 69 ? 4.339 2.445 -12.821 1.00 96.19 69 ARG A C 1
ATOM 524 O O . ARG A 1 69 ? 3.691 1.990 -11.889 1.00 96.19 69 ARG A O 1
ATOM 531 N N . HIS A 1 70 ? 3.775 2.974 -13.904 1.00 95.81 70 HIS A N 1
ATOM 532 C CA . HIS A 1 70 ? 2.334 2.979 -14.158 1.00 95.81 70 HIS A CA 1
ATOM 533 C C . HIS A 1 70 ? 1.779 1.606 -14.562 1.00 95.81 70 HIS A C 1
ATOM 535 O O . HIS A 1 70 ? 0.577 1.401 -14.457 1.00 95.81 70 HIS A O 1
ATOM 541 N N . ASP A 1 71 ? 2.632 0.661 -14.957 1.00 95.44 71 ASP A N 1
ATOM 542 C CA . ASP A 1 71 ? 2.212 -0.713 -15.258 1.00 95.44 71 ASP A CA 1
ATOM 543 C C . ASP A 1 71 ? 2.069 -1.561 -13.983 1.00 95.44 71 ASP A C 1
ATOM 545 O O . ASP A 1 71 ? 1.617 -2.703 -14.035 1.00 95.44 71 ASP A O 1
ATOM 549 N N . ILE A 1 72 ? 2.499 -1.033 -12.829 1.00 97.38 72 ILE A N 1
ATOM 550 C CA . ILE A 1 72 ? 2.481 -1.771 -11.569 1.00 97.38 72 ILE A CA 1
ATOM 551 C C . ILE A 1 72 ? 1.061 -1.776 -10.999 1.00 97.38 72 ILE A C 1
ATOM 553 O O . ILE A 1 72 ? 0.449 -0.725 -10.782 1.00 97.38 72 ILE A O 1
ATOM 557 N N . MET A 1 73 ? 0.581 -2.979 -10.709 1.00 95.94 73 MET A N 1
ATOM 558 C CA . MET A 1 73 ? -0.704 -3.280 -10.090 1.00 95.94 73 MET A CA 1
ATOM 559 C C . MET A 1 73 ? -0.500 -3.806 -8.665 1.00 95.94 73 MET A C 1
ATOM 561 O O . MET A 1 73 ? 0.600 -4.221 -8.299 1.00 95.94 73 MET A O 1
ATOM 565 N N . LEU A 1 74 ? -1.570 -3.806 -7.867 1.00 97.19 74 LEU A N 1
ATOM 566 C CA . LEU A 1 74 ? -1.608 -4.418 -6.539 1.00 97.19 74 LEU A CA 1
ATOM 567 C C . LEU A 1 74 ? -2.612 -5.570 -6.538 1.00 97.19 74 LEU A C 1
ATOM 569 O O . LEU A 1 74 ? -3.792 -5.354 -6.807 1.00 97.19 74 LEU A O 1
ATOM 573 N N . ALA A 1 75 ? -2.160 -6.770 -6.193 1.00 95.94 75 ALA A N 1
ATOM 574 C CA . ALA A 1 75 ? -3.048 -7.847 -5.782 1.00 95.94 75 ALA A CA 1
ATOM 575 C C . ALA A 1 75 ? -3.331 -7.671 -4.287 1.00 95.94 75 ALA A C 1
ATOM 577 O O . ALA A 1 75 ? -2.426 -7.845 -3.472 1.00 95.94 75 ALA A O 1
ATOM 578 N N . VAL A 1 76 ? -4.554 -7.279 -3.928 1.00 96.44 76 VAL A N 1
ATOM 579 C CA . VAL A 1 76 ? -4.970 -7.153 -2.523 1.00 96.44 76 VAL A CA 1
ATOM 580 C C . VAL A 1 76 ? -5.212 -8.544 -1.949 1.00 96.44 76 VAL A C 1
ATOM 582 O O . VAL A 1 76 ? -5.916 -9.346 -2.558 1.00 96.44 76 VAL A O 1
ATOM 585 N N . LEU A 1 77 ? -4.604 -8.822 -0.797 1.00 95.50 77 LEU A N 1
ATOM 586 C CA . LEU A 1 77 ? -4.659 -10.123 -0.132 1.00 95.50 77 LEU A CA 1
ATOM 587 C C . LEU A 1 77 ? -5.459 -10.057 1.169 1.00 95.50 77 LEU A C 1
ATOM 589 O O . LEU A 1 77 ? -6.228 -10.970 1.445 1.00 95.50 77 LEU A O 1
ATOM 593 N N . ASP A 1 78 ? -5.286 -8.984 1.943 1.00 96.81 78 ASP A N 1
ATOM 594 C CA . ASP A 1 78 ? -5.938 -8.821 3.242 1.00 96.81 78 ASP A CA 1
ATOM 595 C C . ASP A 1 78 ? -6.311 -7.350 3.502 1.00 96.81 78 ASP A C 1
ATOM 597 O O . ASP A 1 78 ? -5.646 -6.420 3.025 1.00 96.81 78 ASP A O 1
ATOM 601 N N . LEU A 1 79 ? -7.369 -7.140 4.284 1.00 96.88 79 LEU A N 1
ATOM 602 C CA . LEU A 1 79 ? -7.822 -5.841 4.770 1.00 96.88 79 LEU A CA 1
ATOM 603 C C . LEU A 1 79 ? -7.765 -5.851 6.298 1.00 96.88 79 LEU A C 1
ATOM 605 O O . LEU A 1 79 ? -8.651 -6.355 6.975 1.00 96.88 79 LEU A O 1
ATOM 609 N N . LEU A 1 80 ? -6.719 -5.242 6.847 1.00 97.19 80 LEU A N 1
ATOM 610 C CA . LEU A 1 80 ? -6.389 -5.316 8.270 1.00 97.19 80 LEU A CA 1
ATOM 611 C C . LEU A 1 80 ? -7.130 -4.266 9.104 1.00 97.19 80 LEU A C 1
ATOM 613 O O . LEU A 1 80 ? -7.365 -4.470 10.293 1.00 97.19 80 LEU A O 1
ATOM 617 N N . LYS A 1 81 ? -7.464 -3.119 8.503 1.00 97.50 81 LYS A N 1
ATOM 618 C CA . LYS A 1 81 ? -8.269 -2.056 9.123 1.00 97.50 81 LYS A CA 1
ATOM 619 C C . LYS A 1 81 ? -9.158 -1.387 8.092 1.00 97.50 81 LYS A C 1
ATOM 621 O O . LYS A 1 81 ? -8.704 -1.156 6.971 1.00 97.50 81 LYS A O 1
ATOM 626 N N . PHE A 1 82 ? -10.359 -0.990 8.500 1.00 97.38 82 PHE A N 1
ATOM 627 C CA . PHE A 1 82 ? -11.294 -0.247 7.658 1.00 97.38 82 PHE A CA 1
ATOM 628 C C . PHE A 1 82 ? -12.143 0.711 8.499 1.00 97.38 82 PHE A C 1
ATOM 630 O O . PHE A 1 82 ? -12.760 0.302 9.475 1.00 97.38 82 PHE A O 1
ATOM 637 N N . ASN A 1 83 ? -12.145 1.999 8.154 1.00 96.75 83 ASN A N 1
ATOM 638 C CA . ASN A 1 83 ? -12.933 3.062 8.793 1.00 96.75 83 ASN A CA 1
ATOM 639 C C . ASN A 1 83 ? -12.908 3.059 10.335 1.00 96.75 83 ASN A C 1
ATOM 641 O O . ASN A 1 83 ? -13.907 3.333 10.993 1.00 96.75 83 ASN A O 1
ATOM 645 N N . GLY A 1 84 ? -11.733 2.794 10.911 1.00 94.56 84 GLY A N 1
ATOM 646 C CA . GLY A 1 84 ? -11.513 2.778 12.360 1.00 94.56 84 GLY A CA 1
ATOM 647 C C . GLY A 1 84 ? -11.708 1.415 13.027 1.00 94.56 84 GLY A C 1
ATOM 648 O O . GLY A 1 84 ? -11.302 1.263 14.177 1.00 94.56 84 GLY A O 1
ATOM 649 N N . GLU A 1 85 ? -12.245 0.420 12.320 1.00 96.56 85 GLU A N 1
ATOM 650 C CA . GLU A 1 85 ? -12.318 -0.959 12.802 1.00 96.56 85 GLU A CA 1
ATOM 651 C C . GLU A 1 85 ? -10.990 -1.694 12.564 1.00 96.56 85 GLU A C 1
ATOM 653 O O . GLU A 1 85 ? -10.360 -1.549 11.511 1.00 96.56 85 GLU A O 1
ATOM 658 N N . ASP A 1 86 ? -10.560 -2.477 13.558 1.00 96.94 86 ASP A N 1
ATOM 659 C CA . ASP A 1 86 ? -9.455 -3.428 13.437 1.00 96.94 86 ASP A CA 1
ATOM 660 C C . ASP A 1 86 ? -10.017 -4.798 13.054 1.00 96.94 86 ASP A C 1
ATOM 662 O O . ASP A 1 86 ? -10.823 -5.370 13.786 1.00 96.94 86 ASP A O 1
ATOM 666 N N . LEU A 1 87 ? -9.614 -5.297 11.888 1.00 96.56 87 LEU A N 1
ATOM 667 C CA . LEU A 1 87 ? -10.156 -6.516 11.293 1.00 96.56 87 LEU A CA 1
ATOM 668 C C . LEU A 1 87 ? -9.229 -7.721 11.476 1.00 96.56 87 LEU A C 1
ATOM 670 O O . LEU A 1 87 ? -9.578 -8.818 11.064 1.00 96.56 87 LEU A O 1
ATOM 674 N N . ARG A 1 88 ? -8.067 -7.558 12.118 1.00 96.19 88 ARG A N 1
ATOM 675 C CA . ARG A 1 88 ? -7.041 -8.616 12.205 1.00 96.19 88 ARG A CA 1
ATOM 676 C C . ARG A 1 88 ? -7.479 -9.866 12.969 1.00 96.19 88 ARG A C 1
ATOM 678 O O . ARG A 1 88 ? -6.923 -10.932 12.737 1.00 96.19 88 ARG A O 1
ATOM 685 N N . ASP A 1 89 ? -8.459 -9.730 13.857 1.00 95.75 89 ASP A N 1
ATOM 686 C CA . ASP A 1 89 ? -9.037 -10.849 14.612 1.00 95.75 89 ASP A CA 1
ATOM 687 C C . ASP A 1 89 ? -10.295 -11.431 13.933 1.00 95.75 89 ASP A C 1
ATOM 689 O O . ASP A 1 89 ? -10.929 -12.347 14.462 1.00 95.75 89 ASP A O 1
ATOM 693 N N . ARG A 1 90 ? -10.690 -10.895 12.770 1.00 94.69 90 ARG A N 1
ATOM 694 C CA . ARG A 1 90 ? -11.799 -11.411 11.960 1.00 94.69 90 ARG A CA 1
ATOM 695 C C . ARG A 1 90 ? -11.302 -12.547 11.056 1.00 94.69 90 ARG A C 1
ATOM 697 O O . ARG A 1 90 ? -10.135 -12.561 10.668 1.00 94.69 90 ARG A O 1
ATOM 704 N N . PRO A 1 91 ? -12.170 -13.505 10.692 1.00 93.94 91 PRO A N 1
ATOM 705 C CA . PRO A 1 91 ? -11.828 -14.473 9.659 1.00 93.94 91 PRO A CA 1
ATOM 706 C C . PRO A 1 91 ? -11.632 -13.766 8.310 1.00 93.94 91 PRO A C 1
ATOM 708 O O . PRO A 1 91 ? -12.328 -12.798 8.007 1.00 93.94 91 PRO A O 1
ATOM 711 N N . LEU A 1 92 ? -10.716 -14.286 7.485 1.00 91.38 92 LEU A N 1
ATOM 712 C CA . LEU A 1 92 ? -10.451 -13.752 6.141 1.00 91.38 92 LEU A CA 1
ATOM 713 C C . LEU A 1 92 ? -11.711 -13.757 5.262 1.00 91.38 92 LEU A C 1
ATOM 715 O O . LEU A 1 92 ? -11.948 -12.833 4.491 1.00 91.38 92 LEU A O 1
ATOM 719 N N . MET A 1 93 ? -12.515 -14.811 5.389 1.00 89.38 93 MET A N 1
ATOM 720 C CA . MET A 1 93 ? -13.826 -14.911 4.760 1.00 89.38 93 MET A CA 1
ATOM 721 C C . MET A 1 93 ? -14.876 -14.663 5.835 1.00 89.38 93 MET A C 1
ATOM 723 O O . MET A 1 93 ? -14.893 -15.361 6.849 1.00 89.38 93 MET A O 1
ATOM 727 N N . ALA A 1 94 ? -15.743 -13.680 5.618 1.00 77.94 94 ALA A N 1
ATOM 728 C CA . ALA A 1 94 ? -16.954 -13.559 6.412 1.00 77.94 94 ALA A CA 1
ATOM 729 C C . ALA A 1 94 ? -17.949 -14.637 5.966 1.00 77.94 94 ALA A C 1
ATOM 731 O O . ALA A 1 94 ? -18.092 -14.888 4.766 1.00 77.94 94 ALA A O 1
ATOM 732 N N . ASP A 1 95 ? -18.640 -15.252 6.922 1.00 74.00 95 ASP A N 1
ATOM 733 C CA . ASP A 1 95 ? -19.813 -16.063 6.613 1.00 74.00 95 ASP A CA 1
ATOM 734 C C . ASP A 1 95 ? -20.883 -15.129 6.014 1.00 74.00 95 ASP A C 1
ATOM 736 O O . ASP A 1 95 ? -21.266 -14.139 6.647 1.00 74.00 95 ASP A O 1
ATOM 740 N N . LEU A 1 96 ? -21.296 -15.400 4.771 1.00 55.09 96 LEU A N 1
ATOM 741 C CA . LEU A 1 96 ? -22.389 -14.708 4.071 1.00 55.09 96 LEU A CA 1
ATOM 742 C C . LEU A 1 96 ? -23.746 -15.323 4.422 1.00 55.09 96 LEU A C 1
ATOM 744 O O . LEU A 1 96 ? -23.826 -16.572 4.481 1.00 55.09 96 LEU A O 1
#

=== Feature glossary ===
Each block in this record encodes a different view of the same protein. In brief:

Predicted aligned error. PAE(i, j) answers: if I align the predicted and true structures on residue i, how far off (in Å) do I expect residue j to be? A block-diagonal PAE matrix with low values on the blocks and high values off-diagonal is the signature of a multi-domain protein with confidently predicted domains but uncertain inter-domain orientation.

Contact-map, Ramachandran, and PAE plots. Plot images: a contact map (which residues are close in 3D, as an N×N binary image), a Ramachandran scatter (backbone torsion angles, revealing secondary-structure composition at a glance), and — for AlphaFold structures — a PAE heatmap (pairwise prediction confidence).

Backbone torsions (φ/ψ). φ (phi) and ψ (psi) are the two rotatable backbone dihedrals per residue: φ is the C(i-1)–N–Cα–C torsion, ψ is the N–Cα–C–N(i+1) torsion, both in degrees on (−180°, 180°]. α-helical residues cluster near (−60°, −45°); β-strand residues near (−120°, +130°). A Ramachandran plot is simply a scatter of (φ, ψ) for every residue.

Foldseek 3Di. A 3Di character summarizes, for each residue, the relative orientation of the Cα frame of its nearest spatial neighbor. Because it encodes fold topology rather than chemistry, 3Di alignments detect remote structural similarity that sequence alignment misses.

Radius of gyration, Cα contacts, bounding box. Three whole-structure scalars: the radius of gyration (RMS distance of Cα from centroid, in Å), the count of Cα–Cα contacts (pairs closer than 8 Å and separated by more than four residues in sequence — i.e. tertiary, not local, contacts), and the bounding-box dimensions. Together they distinguish compact globular folds from extended fibres or disordered chains.

Sequence. Sequence gives the chain of amino acids in standard one-letter code (A=alanine, C=cysteine, …, Y=tyrosine), read N→C. It is the only feature that is directly encoded by the gene; all structural features are derived from the folded form of this sequence.

mmCIF coordinates. Atomic coordinates in PDBx/mmCIF format — the same representation the Protein Data Bank distributes. Each line of the _atom_site loop places one backbone atom in Cartesian space (units: ångströms, origin: arbitrary).

Secondary structure (3-state, P-SEA). Three-state secondary structure (P-SEA) collapses the eight DSSP classes into helix (a), strand (b), and coil (c). P-SEA assigns these from Cα geometry alone — distances and angles — without requiring backbone oxygens, so it works on any Cα trace.

InterPro / GO / CATH / organism. Functional annotations link the protein to curated databases. InterPro entries identify conserved domains and families by matching the sequence against member-database signatures (Pfam, PROSITE, CDD, …). Gene Ontology (GO) terms describe molecular function, biological process, and cellular component in a controlled vocabulary. CATH places the structure in a hierarchical fold classification (Class/Architecture/Topology/Homologous-superfamily). The organism is the source species.

B-factor. B-factor (Debye–Waller factor) reflects atomic displacement in the crystal lattice. It is an experimental observable (units Å²), not a prediction; low values mean the atom is pinned down, high values mean it moves or is heterogeneous across the crystal.

Rendered structure images. Structure images are PyMOL renders from six orthogonal camera directions. Cartoon representation draws helices as coils and strands as arrows; sticks shows the backbone as bonds; surface shows the solvent-excluded envelope. Rainbow coloring maps sequence position to hue (blue→red, N→C); chain coloring assigns a distinct color per polypeptide.

Solvent-accessible surface area. Solvent-accessible surface area (SASA) is the area in Å² traced out by the centre of a 1.4 Å probe sphere (a water molecule) rolled over the protein's van der Waals surface (Shrake–Rupley / Lee–Richards construction). Buried residues have near-zero SASA; fully exposed residues can exceed 200 Å². The total SASA scales roughly with the number of surface residues.

Secondary structure (8-state, DSSP). The SS8 string is DSSP's per-residue secondary-structure call. α-helix (H) means an i→i+4 H-bond ladder; β-strand (E) means the residue participates in a β-sheet; 3₁₀ (G) and π (I) are tighter and wider helices; T/S are turns/bends; '-' is loop.

pLDDT. For AlphaFold models, the B-factor field carries pLDDT — the model's own estimate of local accuracy on a 0–100 scale. Regions with pLDDT<50 should be treated as essentially unmodeled; they often correspond to intrinsically disordered segments.

Nearest PDB structures. Nearest PDB neighbors are the top structural matches found by Foldseek when searching this structure against the entire Protein Data Bank. Each hit reports a TM-score (0 to 1; >0.5 almost always implies the same fold) and an E-value. These are *structural* homologs — they may share no detectable sequence similarity.